Protein AF-X0XSZ3-F1 (afdb_monomer_lite)

Secondary structure (DSSP, 8-state):
-HHHHHHHHHHHHHHHHHHHSHHHHHHHHHHHHHHHHHTTTHHHHTHHHHHHHHTTTT--TTSS-SS-HHHHHHHHHHHHS-GGGT--

Structure (mmCIF, N/CA/C/O backbone):
data_AF-X0XSZ3-F1
#
_entry.id   AF-X0XSZ3-F1
#
loop_
_atom_site.group_PDB
_atom_site.id
_atom_site.type_symbol
_atom_site.label_atom_id
_atom_site.label_alt_id
_atom_site.label_comp_id
_atom_site.label_asym_id
_atom_site.label_entity_id
_atom_site.label_seq_id
_atom_site.pdbx_PDB_ins_code
_atom_site.Cartn_x
_atom_site.Cartn_y
_atom_site.Cartn_z
_atom_site.occupancy
_atom_site.B_iso_or_equiv
_atom_site.auth_seq_id
_atom_site.auth_comp_id
_atom_site.auth_asym_id
_atom_site.auth_atom_id
_atom_site.pdbx_PDB_model_num
ATOM 1 N N . MET A 1 1 ? 34.595 -4.046 -25.407 1.00 65.06 1 MET A N 1
ATOM 2 C CA . MET A 1 1 ? 34.176 -3.905 -23.995 1.00 65.06 1 MET A CA 1
ATOM 3 C C . MET A 1 1 ? 33.035 -2.897 -23.852 1.00 65.06 1 MET A C 1
ATOM 5 O O . MET A 1 1 ? 32.017 -3.265 -23.291 1.00 65.06 1 MET A O 1
ATOM 9 N N . SER A 1 2 ? 33.136 -1.692 -24.431 1.00 82.25 2 SER A N 1
ATOM 10 C CA . SER A 1 2 ? 32.080 -0.656 -24.403 1.00 82.25 2 SER A CA 1
ATOM 11 C C . SER A 1 2 ? 30.740 -1.082 -25.025 1.00 82.25 2 SER A C 1
ATOM 13 O O . SER A 1 2 ? 29.709 -0.944 -24.384 1.00 82.25 2 SER A O 1
ATOM 15 N N . ALA A 1 3 ? 30.747 -1.695 -26.215 1.00 90.69 3 ALA A N 1
ATOM 16 C CA . ALA A 1 3 ? 29.512 -2.098 -26.907 1.00 90.69 3 ALA A CA 1
ATOM 17 C C . ALA A 1 3 ? 28.666 -3.143 -26.145 1.00 90.69 3 ALA A C 1
ATOM 19 O O . ALA A 1 3 ? 27.444 -3.156 -26.263 1.00 90.69 3 ALA A O 1
ATOM 20 N N . LEU A 1 4 ? 29.306 -4.015 -25.355 1.00 92.25 4 LEU A N 1
ATOM 21 C CA . LEU A 1 4 ? 28.606 -5.003 -24.527 1.00 92.25 4 LEU A CA 1
ATOM 22 C C . LEU A 1 4 ? 27.909 -4.332 -23.337 1.00 92.25 4 LEU A C 1
ATOM 24 O O . LEU A 1 4 ? 26.766 -4.660 -23.039 1.00 92.25 4 LEU A O 1
ATOM 28 N N . ILE A 1 5 ? 28.588 -3.383 -22.688 1.00 93.88 5 ILE A N 1
ATOM 29 C CA . ILE A 1 5 ? 28.025 -2.610 -21.575 1.00 93.88 5 ILE A CA 1
ATOM 30 C C . ILE A 1 5 ? 26.823 -1.800 -22.071 1.00 93.88 5 ILE A C 1
ATOM 32 O O . ILE A 1 5 ? 25.753 -1.877 -21.480 1.00 93.88 5 ILE A O 1
ATOM 36 N N . GLU A 1 6 ? 26.942 -1.142 -23.227 1.00 93.44 6 GLU A N 1
ATOM 37 C CA . GLU A 1 6 ? 25.824 -0.404 -23.825 1.00 93.44 6 GLU A CA 1
ATOM 38 C C . GLU A 1 6 ? 24.622 -1.296 -24.166 1.00 93.44 6 GLU A C 1
ATOM 40 O O . GLU A 1 6 ? 23.475 -0.883 -23.993 1.00 93.44 6 GLU A O 1
ATOM 45 N N . ALA A 1 7 ? 24.856 -2.519 -24.652 1.00 93.62 7 ALA A N 1
ATOM 46 C CA . ALA A 1 7 ? 23.776 -3.460 -24.938 1.00 93.62 7 ALA A CA 1
ATOM 47 C C . ALA A 1 7 ? 23.038 -3.889 -23.657 1.00 93.62 7 ALA A C 1
ATOM 49 O O . ALA A 1 7 ? 21.807 -3.955 -23.649 1.00 93.62 7 ALA A O 1
ATOM 50 N N . ILE A 1 8 ? 23.783 -4.134 -22.575 1.00 94.75 8 ILE A N 1
ATOM 51 C CA . ILE A 1 8 ? 23.235 -4.487 -21.260 1.00 94.75 8 ILE A CA 1
ATOM 52 C C . ILE A 1 8 ? 22.437 -3.313 -20.678 1.00 94.75 8 ILE A C 1
ATOM 54 O O . ILE A 1 8 ? 21.300 -3.510 -20.248 1.00 94.75 8 ILE A O 1
ATOM 58 N N . ASP A 1 9 ? 22.975 -2.095 -20.730 1.00 94.88 9 ASP A N 1
ATOM 59 C CA . ASP A 1 9 ? 22.300 -0.897 -20.221 1.00 94.88 9 ASP A CA 1
ATOM 60 C C . ASP A 1 9 ? 21.000 -0.614 -20.978 1.00 94.88 9 ASP A C 1
ATOM 62 O O . ASP A 1 9 ? 19.967 -0.341 -20.365 1.00 94.88 9 ASP A O 1
ATOM 66 N N . ARG A 1 10 ? 21.004 -0.744 -22.312 1.00 93.12 10 ARG A N 1
ATOM 67 C CA . ARG A 1 10 ? 19.788 -0.574 -23.126 1.00 93.12 10 ARG A CA 1
ATOM 68 C C . ARG A 1 10 ? 18.736 -1.628 -22.812 1.00 93.12 10 ARG A C 1
ATOM 70 O O . ARG A 1 10 ? 17.553 -1.295 -22.728 1.00 93.12 10 ARG A O 1
ATOM 77 N N . PHE A 1 11 ? 19.152 -2.880 -22.626 1.00 95.12 11 PHE A N 1
ATOM 78 C CA . PHE A 1 11 ? 18.244 -3.949 -22.228 1.00 95.12 11 PHE A CA 1
ATOM 79 C C . PHE A 1 11 ? 17.591 -3.632 -20.878 1.00 95.12 11 PHE A C 1
ATOM 81 O O . PHE A 1 11 ? 16.361 -3.586 -20.796 1.00 95.12 11 PHE A O 1
ATOM 88 N N . TRP A 1 12 ? 18.389 -3.324 -19.852 1.00 95.38 12 TRP A N 1
ATOM 89 C CA . TRP A 1 12 ? 17.867 -2.990 -18.526 1.00 95.38 12 TRP A CA 1
ATOM 90 C C . TRP A 1 12 ? 16.973 -1.756 -18.544 1.00 95.38 12 TRP A C 1
ATOM 92 O O . TRP A 1 12 ? 15.890 -1.792 -17.963 1.00 95.38 12 TRP A O 1
ATOM 102 N N . ALA A 1 13 ? 17.363 -0.703 -19.265 1.00 93.62 13 ALA A N 1
ATOM 103 C CA . ALA A 1 13 ? 16.546 0.494 -19.409 1.00 93.62 13 ALA A CA 1
ATOM 104 C C . ALA A 1 13 ? 15.179 0.172 -20.032 1.00 93.62 13 ALA A C 1
ATOM 106 O O . ALA A 1 13 ? 14.154 0.627 -19.527 1.00 93.62 13 ALA A O 1
ATOM 107 N N . SER A 1 14 ? 15.139 -0.660 -21.080 1.00 93.06 14 SER A N 1
ATOM 108 C CA . SER A 1 14 ? 13.876 -1.065 -21.710 1.00 93.06 14 SER A CA 1
ATOM 109 C C . SER A 1 14 ? 13.008 -1.948 -20.806 1.00 93.06 14 SER A C 1
ATOM 111 O O . SER A 1 14 ? 11.798 -1.736 -20.730 1.00 93.06 14 SER A O 1
ATOM 113 N N . ALA A 1 15 ? 13.610 -2.887 -20.071 1.00 93.38 15 ALA A N 1
ATOM 114 C CA . ALA A 1 15 ? 12.898 -3.754 -19.139 1.00 93.38 15 ALA A CA 1
ATOM 115 C C . ALA A 1 15 ? 12.296 -2.948 -17.975 1.00 93.38 15 ALA A C 1
ATOM 117 O O . ALA A 1 15 ? 11.120 -3.107 -17.647 1.00 93.38 15 ALA A O 1
ATOM 118 N N . VAL A 1 16 ? 13.077 -2.029 -17.398 1.00 94.44 16 VAL A N 1
ATOM 119 C CA . VAL A 1 16 ? 12.620 -1.124 -16.337 1.00 94.44 16 VAL A CA 1
ATOM 120 C C . VAL A 1 16 ? 11.520 -0.202 -16.856 1.00 94.44 16 VAL A C 1
ATOM 122 O O . VAL A 1 16 ? 10.496 -0.069 -16.194 1.00 94.44 16 VAL A O 1
ATOM 125 N N . ALA A 1 17 ? 11.672 0.381 -18.047 1.00 93.19 17 ALA A N 1
ATOM 126 C CA . ALA A 1 17 ? 10.658 1.261 -18.630 1.00 93.19 17 ALA A CA 1
ATOM 127 C C . ALA A 1 17 ? 9.336 0.533 -18.920 1.00 93.19 17 ALA A C 1
ATOM 129 O O . ALA A 1 17 ? 8.263 1.108 -18.743 1.00 93.19 17 ALA A O 1
ATOM 130 N N . LEU A 1 18 ? 9.399 -0.735 -19.333 1.00 93.25 18 LEU A N 1
ATOM 131 C CA . LEU A 1 18 ? 8.209 -1.544 -19.577 1.00 93.25 18 LEU A CA 1
ATOM 132 C C . LEU A 1 18 ? 7.464 -1.865 -18.273 1.00 93.25 18 LEU A C 1
ATOM 134 O O . LEU A 1 18 ? 6.241 -1.759 -18.229 1.00 93.25 18 LEU A O 1
ATOM 138 N N . VAL A 1 19 ? 8.191 -2.243 -17.218 1.00 93.25 19 VAL A N 1
ATOM 139 C CA . VAL A 1 19 ? 7.588 -2.665 -15.945 1.00 93.25 19 VAL A CA 1
ATOM 140 C C . VAL A 1 19 ? 7.168 -1.478 -15.084 1.00 93.25 19 VAL A C 1
ATOM 142 O O . VAL A 1 19 ? 6.094 -1.527 -14.506 1.00 93.25 19 VAL A O 1
ATOM 145 N N . TRP A 1 20 ? 7.971 -0.417 -15.005 1.00 93.75 20 TRP A N 1
ATOM 146 C CA . TRP A 1 20 ? 7.744 0.733 -14.116 1.00 93.75 20 TRP A CA 1
ATOM 147 C C . TRP A 1 20 ? 7.125 1.950 -14.813 1.00 93.75 20 TRP A C 1
ATOM 149 O O . TRP A 1 20 ? 6.866 2.962 -14.166 1.00 93.75 20 TRP A O 1
ATOM 159 N N . GLY A 1 21 ? 6.899 1.875 -16.126 1.00 90.12 21 GLY A N 1
ATOM 160 C CA . GLY A 1 21 ? 6.281 2.944 -16.906 1.00 90.12 21 GLY A CA 1
ATOM 161 C C . GLY A 1 21 ? 4.751 2.907 -16.893 1.00 90.12 21 GLY A C 1
ATOM 162 O O . GLY A 1 21 ? 4.101 2.506 -15.927 1.00 90.12 21 GLY A O 1
ATOM 163 N N . LEU A 1 22 ? 4.153 3.308 -18.017 1.00 94.38 22 LEU A N 1
ATOM 164 C CA . LEU A 1 22 ? 2.698 3.373 -18.188 1.00 94.38 22 LEU A CA 1
ATOM 165 C C . LEU A 1 22 ? 1.946 2.060 -17.887 1.00 94.38 22 LEU A C 1
ATOM 167 O O . LEU A 1 22 ? 0.854 2.152 -17.323 1.00 94.38 22 LEU A O 1
ATOM 171 N N . PRO A 1 23 ? 2.473 0.854 -18.193 1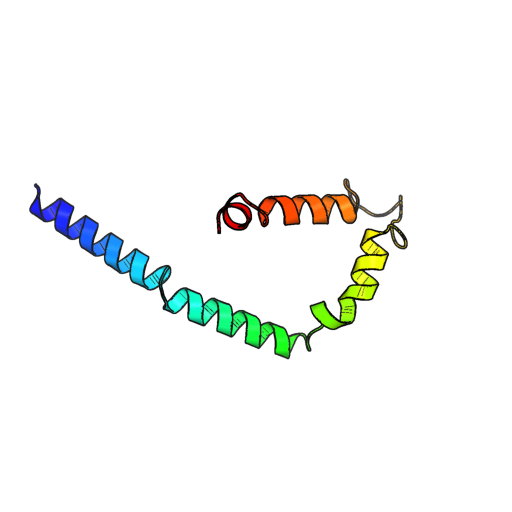.00 94.88 23 PRO A N 1
ATOM 172 C CA . PRO A 1 23 ? 1.770 -0.389 -17.873 1.00 94.88 23 PRO A CA 1
ATOM 173 C C . PRO A 1 23 ? 1.453 -0.545 -16.382 1.00 94.88 23 PRO A C 1
ATOM 175 O O . PRO A 1 23 ? 0.337 -0.939 -16.038 1.00 94.88 23 PRO A O 1
ATOM 178 N N . LEU A 1 24 ? 2.380 -0.166 -15.495 1.00 95.81 24 LEU A N 1
ATOM 179 C CA . LEU A 1 24 ? 2.150 -0.192 -14.049 1.00 95.81 24 LEU A CA 1
ATOM 180 C C . LEU A 1 24 ? 1.075 0.805 -13.629 1.00 95.81 24 LEU A C 1
ATOM 182 O O . LEU A 1 24 ? 0.215 0.472 -12.819 1.00 95.81 24 LEU A O 1
ATOM 186 N N . VAL A 1 25 ? 1.089 2.008 -14.206 1.00 95.81 25 VAL A N 1
ATOM 187 C CA . VAL A 1 25 ? 0.088 3.044 -13.915 1.00 95.81 25 VAL A CA 1
ATOM 188 C C . VAL A 1 25 ? -1.313 2.557 -14.284 1.00 95.81 25 VAL A C 1
ATOM 190 O O . VAL A 1 25 ? -2.228 2.634 -13.463 1.00 95.81 25 VAL A O 1
ATOM 193 N N . PHE A 1 26 ? -1.485 1.990 -15.482 1.00 96.75 26 PHE A N 1
ATOM 194 C CA . PHE A 1 26 ? -2.770 1.424 -15.898 1.00 96.75 26 PHE A CA 1
ATOM 195 C C . PHE A 1 26 ? -3.195 0.244 -15.021 1.00 96.75 26 PHE A C 1
ATOM 197 O O . PHE A 1 26 ? -4.372 0.151 -14.668 1.00 96.75 26 PHE A O 1
ATOM 204 N N . ALA A 1 27 ? -2.257 -0.619 -14.620 1.00 96.50 27 ALA A N 1
ATOM 205 C CA . ALA A 1 27 ? -2.539 -1.719 -13.705 1.00 96.50 27 ALA A CA 1
ATOM 206 C C . ALA A 1 27 ? -2.993 -1.219 -12.322 1.00 96.50 27 ALA A C 1
ATOM 208 O O . ALA A 1 27 ? -3.981 -1.727 -11.795 1.00 96.50 27 ALA A O 1
ATOM 209 N N . LEU A 1 28 ? -2.340 -0.195 -11.760 1.00 96.69 28 LEU A N 1
ATOM 210 C CA . LEU A 1 28 ? -2.714 0.401 -10.471 1.00 96.69 28 LEU A CA 1
ATOM 211 C C . LEU A 1 28 ? -4.097 1.052 -10.523 1.00 96.69 28 LEU A C 1
ATOM 213 O O . LEU A 1 28 ? -4.920 0.815 -9.638 1.00 96.69 28 LEU A O 1
ATOM 217 N N . ILE A 1 29 ? -4.373 1.842 -11.563 1.00 97.38 29 ILE A N 1
ATOM 218 C CA . ILE A 1 29 ? -5.680 2.484 -11.743 1.00 97.38 29 ILE A CA 1
ATOM 219 C C . ILE A 1 29 ? -6.765 1.419 -11.934 1.00 97.38 29 ILE A C 1
ATOM 221 O O . ILE A 1 29 ? -7.802 1.469 -11.273 1.00 97.38 29 ILE A O 1
ATOM 225 N N . GLY A 1 30 ? -6.517 0.424 -12.791 1.00 97.38 30 GLY A N 1
ATOM 226 C CA . GLY A 1 30 ? -7.442 -0.679 -13.040 1.00 97.38 30 GLY A CA 1
ATOM 227 C C . GLY A 1 30 ? -7.736 -1.490 -11.779 1.00 97.38 30 GLY A C 1
ATOM 228 O O . GLY A 1 30 ? -8.901 -1.738 -11.471 1.00 97.38 30 GLY A O 1
ATOM 229 N N . ALA A 1 31 ? -6.704 -1.835 -11.005 1.00 96.69 31 ALA A N 1
ATOM 230 C CA . ALA A 1 31 ? -6.855 -2.508 -9.720 1.00 96.69 31 ALA A CA 1
ATOM 231 C C . ALA A 1 31 ? -7.654 -1.649 -8.729 1.00 96.69 31 ALA A C 1
ATOM 233 O O . ALA A 1 31 ? -8.592 -2.146 -8.108 1.00 96.69 31 ALA A O 1
ATOM 234 N N . GLY A 1 32 ? -7.348 -0.352 -8.623 1.00 95.06 32 GLY A N 1
ATOM 235 C CA . GLY A 1 32 ? -8.073 0.582 -7.763 1.00 95.06 32 GLY A CA 1
ATOM 236 C C . GLY A 1 32 ? -9.560 0.656 -8.106 1.00 95.06 32 GLY A C 1
ATOM 237 O O . GLY A 1 32 ? -10.405 0.534 -7.218 1.00 95.06 32 GLY A O 1
ATOM 238 N N . ILE A 1 33 ? -9.894 0.777 -9.392 1.00 96.31 33 ILE A N 1
ATOM 239 C CA . ILE A 1 33 ? -11.278 0.778 -9.881 1.00 96.31 33 ILE A CA 1
ATOM 240 C C . ILE A 1 33 ? -11.956 -0.562 -9.579 1.00 96.31 33 ILE A C 1
ATOM 242 O O . ILE A 1 33 ? -13.045 -0.586 -9.000 1.00 96.31 33 ILE A O 1
ATOM 246 N N . TYR A 1 34 ? -11.303 -1.676 -9.916 1.00 96.56 34 TYR A N 1
ATOM 247 C CA . TYR A 1 34 ? -11.827 -3.017 -9.679 1.00 96.56 34 TYR A CA 1
ATOM 248 C C . TYR A 1 34 ? -12.151 -3.241 -8.198 1.00 96.56 34 TYR A C 1
ATOM 250 O O . TYR A 1 34 ? -13.286 -3.583 -7.864 1.00 96.56 34 TYR A O 1
ATOM 258 N N . PHE A 1 35 ? -11.202 -2.976 -7.296 1.00 96.06 35 PHE A N 1
ATOM 259 C CA . PHE A 1 35 ? -11.414 -3.141 -5.859 1.00 96.06 35 PHE A CA 1
ATOM 260 C C . PHE A 1 35 ? -12.437 -2.151 -5.300 1.00 96.06 35 PHE A C 1
ATOM 262 O O . PHE A 1 35 ? -13.210 -2.518 -4.413 1.00 96.06 35 PHE A O 1
ATOM 269 N N . SER A 1 36 ? -12.511 -0.932 -5.838 1.00 94.88 36 SER A N 1
ATOM 270 C CA . SER A 1 36 ? -13.522 0.056 -5.445 1.00 94.88 36 SER A CA 1
ATOM 271 C C . SER A 1 36 ? -14.942 -0.452 -5.703 1.00 94.88 36 SER A C 1
ATOM 273 O O . SER A 1 36 ? -15.804 -0.357 -4.824 1.00 94.88 36 SER A O 1
ATOM 275 N N . PHE A 1 37 ? -15.185 -1.051 -6.873 1.00 95.56 37 PHE A N 1
ATOM 276 C CA . PHE A 1 37 ? -16.484 -1.637 -7.203 1.00 95.56 37 PHE A CA 1
ATOM 277 C C . PHE A 1 37 ? -16.726 -2.976 -6.499 1.00 95.56 37 PHE A C 1
ATOM 279 O O . PHE A 1 37 ? -17.803 -3.169 -5.930 1.00 95.56 37 PHE A O 1
ATOM 286 N N . ALA A 1 38 ? -15.731 -3.868 -6.465 1.00 95.62 38 ALA A N 1
ATOM 287 C CA . ALA A 1 38 ? -15.841 -5.179 -5.825 1.00 95.62 38 ALA A CA 1
ATOM 288 C C . ALA A 1 38 ? -16.171 -5.061 -4.328 1.00 95.62 38 ALA A C 1
ATOM 290 O O . ALA A 1 38 ? -17.048 -5.759 -3.823 1.00 95.62 38 ALA A O 1
ATOM 291 N N . THR A 1 39 ? -15.540 -4.112 -3.631 1.00 94.69 39 THR A N 1
ATOM 292 C CA . THR A 1 39 ? -15.811 -3.836 -2.211 1.00 94.69 39 THR A CA 1
ATOM 293 C C . THR A 1 39 ? -16.989 -2.888 -1.993 1.00 94.69 39 THR A C 1
ATOM 295 O O . THR A 1 39 ? -17.266 -2.523 -0.857 1.00 94.69 39 THR A O 1
ATOM 298 N N . ARG A 1 40 ? -17.705 -2.463 -3.045 1.00 93.69 40 ARG A N 1
ATOM 299 C CA . ARG 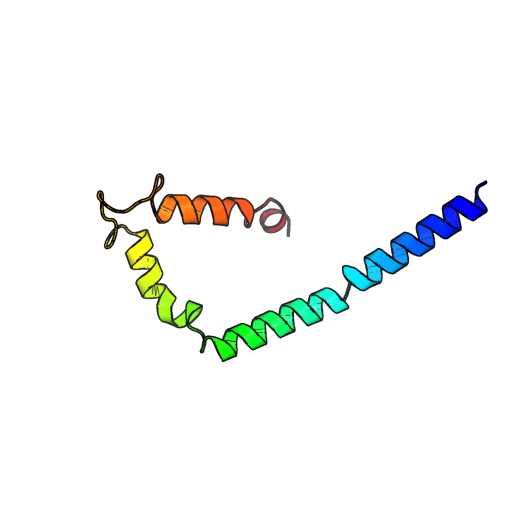A 1 40 ? -18.820 -1.499 -2.965 1.00 93.69 40 ARG A CA 1
ATOM 300 C C . ARG A 1 40 ? -18.453 -0.226 -2.187 1.00 93.69 40 ARG A C 1
ATOM 302 O O . ARG A 1 40 ? -19.274 0.287 -1.424 1.00 93.69 40 ARG A O 1
ATOM 309 N N . LEU A 1 41 ? -17.230 0.275 -2.365 1.00 92.94 41 LEU A N 1
ATOM 310 C CA . LEU A 1 41 ? -16.712 1.470 -1.688 1.00 92.94 41 LEU A CA 1
ATOM 311 C C . LEU A 1 41 ? -16.762 1.384 -0.148 1.00 92.94 41 LEU A C 1
ATOM 313 O O . LEU A 1 41 ? -16.962 2.396 0.529 1.00 92.94 41 LEU A O 1
ATOM 317 N N . VAL A 1 42 ? -16.576 0.187 0.421 1.00 92.44 42 VAL A N 1
ATOM 318 C CA . VAL A 1 42 ? -16.509 -0.027 1.879 1.00 92.44 42 VAL A CA 1
ATOM 319 C C . VAL A 1 42 ? -15.511 0.904 2.582 1.00 92.44 42 VAL A C 1
ATOM 321 O O . VAL A 1 42 ? -15.911 1.460 3.603 1.00 92.44 42 VAL A O 1
ATOM 324 N N . PRO A 1 43 ? -14.294 1.182 2.062 1.00 88.44 43 PRO A N 1
ATOM 325 C CA . PRO A 1 43 ? -13.376 2.122 2.715 1.00 88.44 43 PRO A CA 1
ATOM 326 C C . PRO A 1 43 ? -13.971 3.527 2.904 1.00 88.44 43 PRO A C 1
ATOM 328 O O . PRO A 1 43 ? -13.759 4.156 3.936 1.00 88.44 43 PRO A O 1
ATOM 331 N N . LEU A 1 44 ? -14.778 4.000 1.946 1.00 90.00 44 LEU A N 1
ATOM 332 C CA . LEU A 1 44 ? -15.437 5.307 2.030 1.00 90.00 44 LEU A CA 1
ATOM 333 C C . LEU A 1 44 ? -16.638 5.280 2.982 1.00 90.00 44 LEU A C 1
ATOM 335 O O . LEU A 1 44 ? -16.833 6.200 3.773 1.00 90.00 44 LEU A O 1
ATOM 339 N N . ARG A 1 45 ? -17.447 4.216 2.933 1.00 90.88 45 ARG A N 1
ATOM 340 C CA . ARG A 1 45 ? -18.651 4.079 3.774 1.00 90.88 45 ARG A CA 1
ATOM 341 C C . ARG A 1 45 ? -18.311 3.798 5.240 1.00 90.88 45 ARG A C 1
ATOM 343 O O . ARG A 1 45 ? -18.980 4.308 6.134 1.00 90.88 45 ARG A O 1
ATOM 350 N N . GLY A 1 46 ? -17.265 3.012 5.480 1.00 90.75 46 GLY A N 1
ATOM 351 C CA . GLY A 1 46 ? -16.782 2.611 6.801 1.00 90.75 46 GLY A CA 1
ATOM 352 C C . GLY A 1 46 ? -15.870 3.633 7.480 1.00 90.75 46 GLY A C 1
ATOM 353 O O . GLY A 1 46 ? -15.490 3.414 8.625 1.00 90.75 46 GLY A O 1
ATOM 354 N N . ALA A 1 47 ? -15.547 4.756 6.827 1.00 90.88 47 ALA A N 1
ATOM 355 C CA . ALA A 1 47 ? -14.617 5.758 7.353 1.00 90.88 47 ALA A CA 1
ATOM 356 C C . ALA A 1 47 ? -15.014 6.275 8.746 1.00 90.88 47 ALA A C 1
ATOM 358 O O . ALA A 1 47 ? -14.160 6.453 9.611 1.00 90.88 47 ALA A O 1
ATOM 359 N N . ARG A 1 48 ? -16.318 6.464 8.997 1.00 88.88 48 ARG A N 1
ATOM 360 C CA . ARG A 1 48 ? -16.811 6.865 10.325 1.00 88.88 48 ARG A CA 1
ATOM 361 C C . ARG A 1 48 ? -16.476 5.819 11.377 1.00 88.88 48 ARG A C 1
ATOM 363 O O . ARG A 1 48 ? -15.851 6.170 12.364 1.00 88.88 48 ARG A O 1
ATOM 370 N N . HIS A 1 49 ? -16.840 4.561 11.132 1.00 90.00 49 HIS A N 1
ATOM 371 C CA . HIS A 1 49 ? -16.586 3.453 12.051 1.00 90.00 49 HIS A CA 1
ATOM 372 C C . HIS A 1 49 ? -15.085 3.255 12.302 1.00 90.00 49 HIS A C 1
ATOM 374 O O . HIS A 1 49 ? -14.665 3.145 13.450 1.00 90.00 49 HIS A O 1
ATOM 380 N N . ALA A 1 50 ? -14.263 3.337 11.252 1.00 90.19 50 ALA A N 1
ATOM 381 C CA . ALA A 1 50 ? -12.809 3.294 11.374 1.00 90.19 50 ALA A CA 1
ATOM 382 C C . ALA A 1 50 ? -12.270 4.404 12.297 1.00 90.19 50 ALA A C 1
ATOM 384 O O . ALA A 1 50 ? -11.440 4.132 13.158 1.00 90.19 50 ALA A O 1
ATOM 385 N N . LEU A 1 51 ? -12.784 5.638 12.195 1.00 89.81 51 LEU A N 1
ATOM 386 C CA . LEU A 1 51 ? -12.417 6.723 13.116 1.00 89.81 51 LEU A CA 1
ATOM 387 C C . LEU A 1 51 ? -12.854 6.459 14.562 1.00 89.81 51 LEU A C 1
ATOM 389 O O . LEU A 1 51 ? -12.216 6.950 15.488 1.00 89.81 51 LEU A O 1
ATOM 393 N N . GLU A 1 52 ? -13.940 5.720 14.786 1.00 89.00 52 GLU A N 1
ATOM 394 C CA . GLU A 1 52 ? -14.362 5.350 16.140 1.00 89.00 52 GLU A CA 1
ATOM 395 C C . GLU A 1 52 ? -13.438 4.298 16.756 1.00 89.00 52 GLU A C 1
ATOM 397 O O . GLU A 1 52 ? -13.099 4.434 17.931 1.00 89.00 52 GLU A O 1
ATOM 402 N N . ILE A 1 53 ? -12.980 3.329 15.956 1.00 88.81 53 ILE A N 1
ATOM 403 C CA . ILE A 1 53 ? -11.957 2.343 16.338 1.00 88.81 53 ILE A CA 1
ATOM 404 C C . ILE A 1 53 ? -10.651 3.054 16.701 1.00 88.81 53 ILE A C 1
ATOM 406 O O . ILE A 1 53 ? -10.116 2.848 17.782 1.00 88.81 53 ILE A O 1
ATOM 410 N N . LEU A 1 54 ? -10.183 3.976 15.856 1.00 88.69 54 LEU A N 1
ATOM 411 C CA . LEU A 1 54 ? -8.944 4.727 16.099 1.00 88.69 54 LEU A CA 1
ATOM 412 C C . LEU A 1 54 ? -8.996 5.632 17.338 1.00 88.69 54 LEU A C 1
ATOM 414 O O . LEU A 1 54 ? -7.952 6.004 17.865 1.00 88.69 54 LEU A O 1
ATOM 418 N N . ARG A 1 55 ? -10.195 6.010 17.795 1.00 85.25 55 ARG A N 1
ATOM 419 C CA . ARG A 1 55 ? -10.405 6.786 19.029 1.00 85.25 55 ARG A CA 1
ATOM 420 C C . ARG A 1 55 ? -10.391 5.921 20.294 1.00 85.25 55 ARG A C 1
ATOM 422 O O . ARG A 1 55 ? -10.647 6.456 21.368 1.00 85.25 55 ARG A O 1
ATOM 429 N N . GLY A 1 56 ? -10.159 4.616 20.165 1.00 79.62 56 GLY A N 1
ATOM 430 C CA . GLY A 1 56 ? -10.114 3.673 21.279 1.00 79.62 56 GLY A CA 1
ATOM 431 C C . GLY A 1 56 ? -11.483 3.299 21.845 1.00 79.62 56 GLY A C 1
ATOM 432 O O . GLY A 1 56 ? -11.565 2.691 22.903 1.00 79.62 56 GLY A O 1
ATOM 433 N N . ARG A 1 57 ? -12.589 3.616 21.146 1.00 76.44 57 ARG A N 1
ATOM 434 C CA . ARG A 1 57 ? -13.943 3.211 21.588 1.00 76.44 57 ARG A CA 1
ATOM 435 C C . ARG A 1 57 ? -14.180 1.700 21.523 1.00 76.44 57 ARG A C 1
ATOM 437 O O . ARG A 1 57 ? -15.174 1.230 22.064 1.00 76.44 57 ARG A O 1
ATOM 444 N N . TYR A 1 58 ? -13.286 0.982 20.852 1.00 76.62 58 TYR A N 1
ATOM 445 C CA . TYR A 1 58 ? -13.315 -0.466 20.678 1.00 76.62 58 TYR A CA 1
ATOM 446 C C . TYR A 1 58 ? -11.988 -1.121 21.099 1.00 76.62 58 TYR A C 1
ATOM 448 O O . TYR A 1 58 ? -11.750 -2.266 20.726 1.00 76.62 58 TYR A O 1
ATOM 456 N N . ASP A 1 59 ? -11.127 -0.405 21.834 1.00 72.56 59 ASP A N 1
ATOM 457 C CA . ASP A 1 59 ? -9.895 -0.988 22.373 1.00 72.56 59 ASP A CA 1
ATOM 458 C C . ASP A 1 59 ? -10.260 -1.906 23.553 1.00 72.56 59 ASP A C 1
ATOM 460 O O . ASP A 1 59 ? -10.958 -1.492 24.481 1.00 72.56 59 ASP A O 1
ATOM 464 N N . ASP A 1 60 ? -9.807 -3.157 23.502 1.00 74.62 60 ASP A N 1
ATOM 465 C CA . ASP A 1 60 ? -9.984 -4.161 24.554 1.00 74.62 60 ASP A CA 1
ATOM 466 C C . ASP A 1 60 ? -8.600 -4.563 25.077 1.00 74.62 60 ASP A C 1
ATOM 468 O O . ASP A 1 60 ? -7.752 -5.024 24.314 1.00 74.62 60 ASP A O 1
ATOM 472 N N . GLU A 1 61 ? -8.365 -4.384 26.378 1.00 68.69 61 GLU A N 1
ATOM 473 C CA . GLU A 1 61 ? -7.090 -4.706 27.038 1.00 68.69 61 GLU A CA 1
ATOM 474 C C . GLU A 1 61 ? -6.770 -6.212 27.027 1.00 68.69 61 GLU A C 1
ATOM 476 O O . GLU A 1 61 ? -5.624 -6.605 27.241 1.00 68.69 61 GLU A O 1
ATOM 481 N N . SER A 1 62 ? -7.767 -7.064 26.766 1.00 73.50 62 SER A N 1
ATOM 482 C CA . SER A 1 62 ? -7.608 -8.516 26.640 1.00 73.50 62 SER A CA 1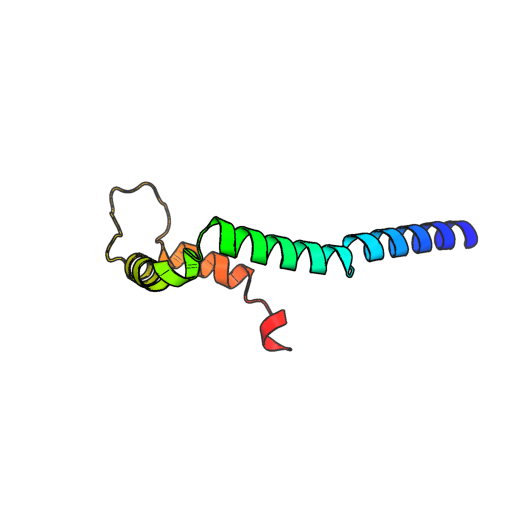
ATOM 483 C C . SER A 1 62 ? -7.386 -8.994 25.199 1.00 73.50 62 SER A C 1
ATOM 485 O O . SER A 1 62 ? -7.131 -10.183 24.976 1.00 73.50 62 SER A O 1
ATOM 487 N N . ALA A 1 63 ? -7.471 -8.094 24.213 1.00 74.50 63 ALA A N 1
ATOM 488 C CA . ALA A 1 63 ? -7.266 -8.440 22.814 1.00 74.50 63 ALA A CA 1
ATOM 489 C C . ALA A 1 63 ? -5.774 -8.683 22.504 1.00 74.50 63 ALA A C 1
ATOM 491 O O . ALA A 1 63 ? -4.903 -7.970 23.002 1.00 74.50 63 ALA A O 1
ATOM 492 N N . PRO A 1 64 ? -5.446 -9.666 21.645 1.00 71.38 64 PRO A N 1
ATOM 493 C CA . PRO A 1 64 ? -4.068 -9.919 21.243 1.00 71.38 64 PRO A CA 1
ATOM 494 C C . PRO A 1 64 ? -3.537 -8.767 20.371 1.00 71.38 64 PRO A C 1
ATOM 496 O O . PRO A 1 64 ? -3.915 -8.633 19.207 1.00 71.38 64 PRO A O 1
ATOM 499 N N . GLY A 1 65 ? -2.641 -7.946 20.924 1.00 75.12 65 GLY A N 1
ATOM 500 C CA . GLY A 1 65 ? -1.963 -6.861 20.213 1.00 75.12 65 GLY A CA 1
ATOM 501 C C . GLY A 1 65 ? -0.980 -6.097 21.105 1.00 75.12 65 GLY A C 1
ATOM 502 O O . GLY A 1 65 ? -1.306 -5.747 22.230 1.00 75.12 65 GLY A O 1
ATOM 503 N N . GLU A 1 66 ? 0.225 -5.828 20.595 1.00 79.75 66 GLU A N 1
ATOM 504 C CA . GLU A 1 66 ? 1.297 -5.124 21.333 1.00 79.75 66 GLU A CA 1
ATOM 505 C C . GLU A 1 66 ? 1.193 -3.589 21.241 1.00 79.75 66 GLU A C 1
ATOM 507 O O . GLU A 1 66 ? 1.826 -2.864 22.004 1.00 79.75 66 GLU A O 1
ATOM 512 N N . ILE A 1 67 ? 0.429 -3.079 20.268 1.00 85.25 67 ILE A N 1
ATOM 513 C CA . ILE A 1 67 ? 0.272 -1.646 19.983 1.00 85.25 67 ILE A CA 1
ATOM 514 C C . ILE A 1 67 ? -1.197 -1.310 19.720 1.00 85.25 67 ILE A C 1
ATOM 516 O O . ILE A 1 67 ? -1.945 -2.137 19.196 1.00 85.25 67 ILE A O 1
ATOM 520 N N . SER A 1 68 ? -1.604 -0.078 20.030 1.00 86.94 68 SER A N 1
ATOM 521 C CA . SER A 1 68 ? -2.984 0.366 19.805 1.00 86.94 68 SER A CA 1
ATOM 522 C C . SER A 1 68 ? -3.311 0.532 18.317 1.00 86.94 68 SER A C 1
ATOM 524 O O . SER A 1 68 ? -2.427 0.746 17.478 1.00 86.94 68 SER A O 1
ATOM 526 N N . HIS A 1 69 ? -4.603 0.517 17.969 1.00 86.94 69 HIS A N 1
ATOM 527 C CA . HIS A 1 69 ? -5.060 0.750 16.593 1.00 86.94 69 HIS A CA 1
ATOM 528 C C . HIS A 1 69 ? -4.557 2.084 16.019 1.00 8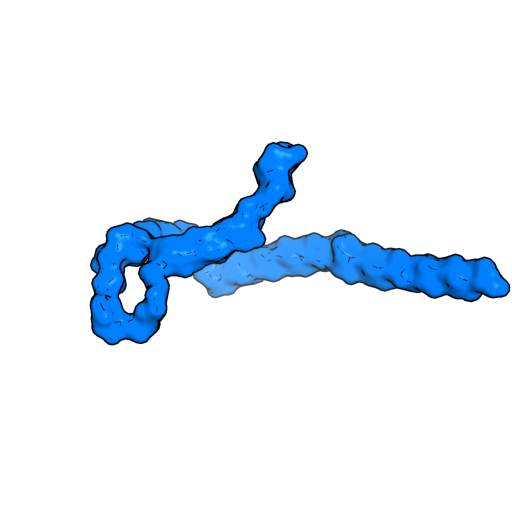6.94 69 HIS A C 1
ATOM 530 O O . HIS A 1 69 ? -4.192 2.171 14.843 1.00 86.94 69 HIS A O 1
ATOM 536 N N . PHE A 1 70 ? -4.478 3.119 16.858 1.00 88.50 70 PHE A N 1
ATOM 537 C CA . PHE A 1 70 ? -3.930 4.417 16.477 1.00 88.50 70 PHE A CA 1
ATOM 538 C C . PHE A 1 70 ? -2.4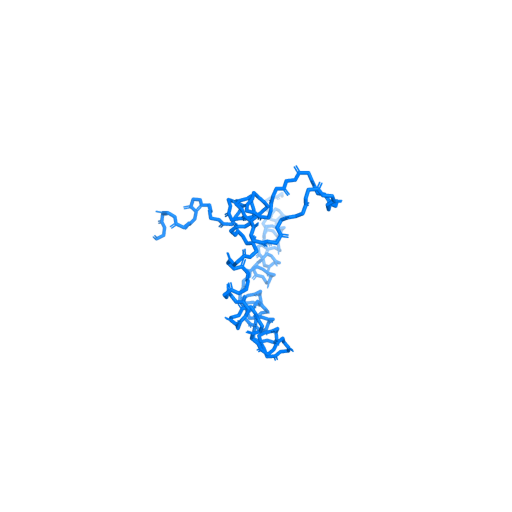23 4.362 16.188 1.00 88.50 70 PHE A C 1
ATOM 540 O O . PHE A 1 70 ? -1.955 4.968 15.220 1.00 88.50 70 PHE A O 1
ATOM 547 N N . GLN A 1 71 ? -1.658 3.624 16.997 1.00 89.25 71 GLN A N 1
ATOM 548 C CA . GLN A 1 71 ? -0.217 3.447 16.794 1.00 89.25 71 GLN A CA 1
ATOM 549 C C . GLN A 1 71 ? 0.076 2.661 15.511 1.00 89.25 71 GLN A C 1
ATOM 551 O O . GLN A 1 71 ? 0.941 3.067 14.733 1.00 89.25 71 GLN A O 1
ATOM 556 N N . ALA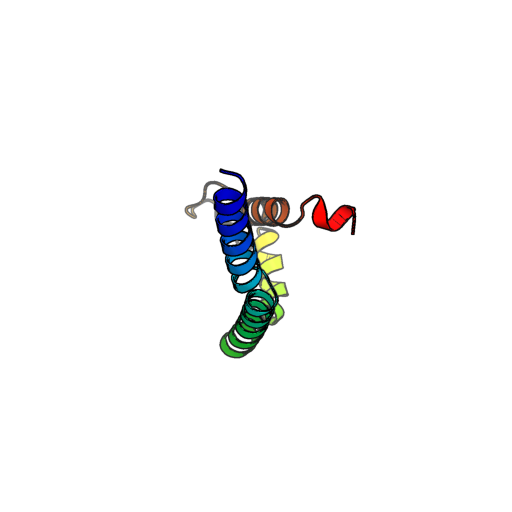 A 1 72 ? -0.690 1.599 15.243 1.00 90.94 72 ALA A N 1
ATOM 557 C CA . ALA A 1 72 ? -0.585 0.832 14.005 1.00 90.94 72 ALA A CA 1
ATOM 558 C C . ALA A 1 72 ? -0.849 1.711 12.768 1.00 90.94 72 ALA A C 1
ATOM 560 O O . ALA A 1 72 ? -0.053 1.713 11.825 1.00 90.94 72 ALA A O 1
ATOM 561 N N . LEU A 1 73 ? -1.918 2.521 12.795 1.00 91.12 73 LEU A N 1
ATOM 562 C CA . LEU A 1 73 ? -2.210 3.467 11.716 1.00 91.12 73 LEU A CA 1
ATOM 563 C C . LEU A 1 73 ? -1.094 4.505 11.552 1.00 91.12 73 LEU A C 1
ATOM 565 O O . LEU A 1 73 ? -0.672 4.774 10.432 1.00 91.12 73 LEU A O 1
ATOM 569 N N . SER A 1 74 ? -0.614 5.084 12.653 1.00 91.06 74 SER A N 1
ATOM 570 C CA . SER A 1 74 ? 0.436 6.108 12.626 1.00 91.06 74 SER A CA 1
ATOM 571 C C . SER A 1 74 ? 1.736 5.572 12.022 1.00 91.06 74 SER A C 1
ATOM 573 O O . SER A 1 74 ? 2.387 6.268 11.245 1.00 91.06 74 SER A O 1
ATOM 575 N N . SER A 1 75 ? 2.086 4.315 12.312 1.00 91.56 75 SER A N 1
ATOM 576 C CA . SER A 1 75 ? 3.236 3.638 11.705 1.00 91.56 75 SER A CA 1
ATOM 577 C C . SER A 1 75 ? 3.064 3.464 10.190 1.00 91.56 75 SER A C 1
ATOM 579 O O . SER A 1 75 ? 3.943 3.855 9.420 1.00 91.56 75 SER A O 1
ATOM 581 N N . ALA A 1 76 ? 1.903 2.972 9.744 1.00 90.62 76 ALA A N 1
ATOM 582 C CA . ALA A 1 76 ? 1.605 2.811 8.321 1.00 90.62 76 ALA A CA 1
ATOM 583 C C . ALA A 1 76 ? 1.562 4.156 7.567 1.00 90.62 76 ALA A C 1
ATOM 585 O O . ALA A 1 76 ? 2.074 4.272 6.452 1.00 90.62 76 ALA A O 1
ATOM 586 N N . LEU A 1 77 ? 0.988 5.197 8.179 1.00 89.00 77 LEU A N 1
ATOM 587 C CA . LEU A 1 77 ? 0.973 6.548 7.619 1.00 89.00 77 LEU A CA 1
ATOM 588 C C . LEU A 1 77 ? 2.382 7.127 7.519 1.00 89.00 77 LEU A C 1
ATOM 590 O O . LEU A 1 77 ? 2.723 7.671 6.479 1.00 89.00 77 LEU A O 1
ATOM 594 N N . SER A 1 78 ? 3.224 6.958 8.538 1.00 90.62 78 SER A N 1
ATOM 595 C CA . SER A 1 78 ? 4.626 7.396 8.495 1.00 90.62 78 SER A CA 1
ATOM 596 C C . SER A 1 78 ? 5.397 6.751 7.334 1.00 90.62 78 SER A C 1
ATOM 598 O O . SER A 1 78 ? 6.166 7.416 6.644 1.00 90.62 78 SER A O 1
ATOM 600 N N . ALA A 1 79 ? 5.123 5.475 7.044 1.00 88.19 79 ALA A N 1
ATOM 601 C CA . ALA A 1 79 ? 5.736 4.774 5.918 1.00 88.19 79 ALA A CA 1
ATOM 602 C C . ALA A 1 79 ? 5.274 5.285 4.537 1.00 88.19 79 ALA A C 1
ATOM 604 O O . ALA A 1 79 ? 5.985 5.102 3.551 1.00 88.19 79 ALA A O 1
ATOM 605 N N . THR A 1 80 ? 4.096 5.912 4.446 1.00 87.44 80 THR A N 1
ATOM 606 C CA . THR A 1 80 ? 3.506 6.372 3.172 1.00 87.44 80 THR A CA 1
ATOM 607 C C . THR A 1 80 ? 3.611 7.885 2.967 1.00 87.44 80 THR A C 1
ATOM 609 O O . THR A 1 80 ? 3.767 8.348 1.838 1.00 87.44 80 THR A O 1
ATOM 612 N N . VAL A 1 81 ? 3.580 8.670 4.045 1.00 81.38 81 VAL A N 1
ATOM 613 C CA . VAL A 1 81 ? 3.744 10.128 4.057 1.00 81.38 81 VAL A CA 1
ATOM 614 C C . VAL A 1 81 ? 5.233 10.445 4.221 1.00 81.38 81 VAL A C 1
ATOM 616 O O . VAL A 1 81 ? 5.700 10.849 5.280 1.00 81.38 81 VAL A O 1
ATOM 619 N N . GLY A 1 82 ? 6.002 10.202 3.159 1.00 72.25 82 GLY A N 1
ATOM 620 C CA . GLY A 1 82 ? 7.428 10.532 3.094 1.00 72.25 82 GLY A CA 1
ATOM 621 C C . GLY A 1 82 ? 7.709 11.930 2.528 1.00 72.25 82 GLY A C 1
ATOM 622 O O . GLY A 1 82 ? 6.800 12.664 2.138 1.00 72.25 82 GLY A O 1
ATOM 623 N N . MET A 1 83 ? 9.001 12.263 2.397 1.00 66.50 83 MET A N 1
ATOM 624 C CA . MET A 1 83 ? 9.510 13.511 1.789 1.00 66.50 83 MET A CA 1
ATOM 625 C C . MET A 1 83 ? 8.886 13.825 0.413 1.00 66.50 83 MET A C 1
ATOM 627 O O . MET A 1 83 ? 8.751 14.992 0.054 1.00 66.50 83 MET A O 1
ATOM 631 N N . GLY A 1 84 ? 8.442 12.800 -0.323 1.00 65.50 84 GLY A N 1
ATOM 632 C CA . GLY A 1 84 ? 7.759 12.944 -1.611 1.00 65.50 84 GLY A CA 1
ATOM 633 C C . GLY A 1 84 ? 6.462 13.767 -1.579 1.00 65.50 84 GLY A C 1
ATOM 634 O O . GLY A 1 84 ? 6.133 14.367 -2.592 1.00 65.50 84 GLY A O 1
ATOM 635 N N . ASN A 1 85 ? 5.769 13.865 -0.436 1.00 68.56 85 ASN A N 1
ATOM 636 C CA . ASN A 1 85 ? 4.558 14.693 -0.286 1.00 68.56 85 ASN A CA 1
ATOM 637 C C . ASN A 1 85 ? 4.840 16.125 0.217 1.00 68.56 85 ASN A C 1
ATOM 639 O O . ASN A 1 85 ? 3.913 16.923 0.302 1.00 68.56 85 ASN A O 1
ATOM 643 N N . LEU A 1 86 ? 6.086 16.448 0.591 1.00 64.75 86 LEU A N 1
ATOM 644 C CA . LEU A 1 86 ? 6.475 17.769 1.113 1.00 64.75 86 LEU A CA 1
ATOM 645 C C . LEU A 1 86 ? 7.199 18.643 0.079 1.00 64.75 86 LEU A C 1
ATOM 647 O O . LEU A 1 86 ? 7.222 19.859 0.231 1.00 64.75 86 LEU A O 1
ATOM 651 N N . GLY A 1 87 ? 7.829 18.031 -0.928 1.00 62.00 87 GLY A N 1
ATOM 652 C CA . GLY A 1 87 ? 8.558 18.738 -1.990 1.00 62.00 87 GLY A CA 1
ATOM 653 C C . GLY A 1 87 ? 7.832 18.815 -3.336 1.00 62.00 87 GLY A C 1
ATOM 654 O O . GLY A 1 87 ? 8.389 19.391 -4.268 1.00 62.00 87 GLY A O 1
ATOM 655 N N . GLY A 1 88 ? 6.655 18.190 -3.446 1.00 50.09 88 GLY A N 1
ATOM 656 C CA . GLY A 1 88 ? 5.779 18.246 -4.621 1.00 50.09 88 GLY A CA 1
ATOM 657 C C . GLY A 1 88 ? 4.834 19.437 -4.598 1.00 50.09 88 GLY A C 1
ATOM 658 O O . GLY A 1 88 ? 4.493 19.894 -3.485 1.00 50.09 88 GLY A O 1
#

Organism: NCBI:txid412755

Foldseek 3Di:
DVVVVVVVVVVVVVVCCVCVHPVVVCVVVVVVVVCCVVVVNCCVVCVVVLVCQLVVVPPDPPDPDPDGPVVVVVVVCDVVPDPVVVPD

InterPro domains:
  IPR001463 Sodium:alanine symporter [PTHR30330] (8-88)

Radius of gyration: 21.38 Å; chains: 1; bounding box: 53×29×54 Å

pLDDT: mean 87.4, std 9.99, range [50.09, 97.38]

Sequence (88 aa):
MSALIEAIDRFWASAVALVWGLPLVFALIGAGIYFSFATRLVPLRGARHALEILRGRYDDESAPGEISHFQALSSALSATVGMGNLGG